Protein AF-A0A174UH78-F1 (afdb_monomer_lite)

Foldseek 3Di:
DDKAKWFKAALQQWTDDIWIWDFDQDPVGHTDTDTPPDDDDPRIDTDRDDDWDDAQAPPGDTEPTWGDPPPDTDHPDDPVRNVVRNVVGHDDDPDPDDPVVVVVVVVVVVVVVVVVVVVVVVVVVVVVVVVVVVVVVVVVVVVVVVVVVVVVVVVVVVVVVVVVVVVVVVVVVVPPD

pLDDT: mean 93.09, std 9.01, range [42.66, 98.31]

Sequence (177 aa):
MYYKHYCIIDAQNRYKTLVLVINEPDETGELQEKVQYYTLLEGERLIDVAPPVMRPYIGADGFIKPAWNGSAWIESATSEEITEWETEHPTPPPTPPAESERIASLETQMTAAQMALVEAYEAADDQATTIMLAQTEAYETADRQNTDALLALTEVYESMLALQARVTALEGGEVNG

Structure (mmCIF, N/CA/C/O backbone):
data_AF-A0A174UH78-F1
#
_entry.id   AF-A0A174UH78-F1
#
loop_
_atom_site.group_PDB
_atom_site.id
_atom_site.type_symbol
_atom_site.label_atom_id
_atom_site.label_alt_id
_atom_site.label_comp_id
_atom_site.label_asym_id
_atom_site.label_entity_id
_atom_site.label_seq_id
_atom_site.pdbx_PDB_ins_code
_atom_site.Cartn_x
_atom_site.Cartn_y
_atom_site.Cartn_z
_atom_site.occupancy
_atom_site.B_iso_or_equiv
_atom_site.auth_seq_id
_atom_site.auth_comp_id
_atom_site.auth_asym_id
_atom_site.auth_atom_id
_atom_site.pdbx_PDB_model_num
ATOM 1 N N . MET A 1 1 ? -37.373 0.377 29.719 1.00 63.66 1 MET A N 1
ATOM 2 C CA . MET A 1 1 ? -36.363 -0.625 30.113 1.00 63.66 1 MET A CA 1
ATOM 3 C C . MET A 1 1 ? -35.075 0.138 30.366 1.00 63.66 1 MET A C 1
ATOM 5 O O . MET A 1 1 ? -34.523 0.686 29.420 1.00 63.66 1 MET A O 1
ATOM 9 N N . TYR A 1 2 ? -34.705 0.324 31.632 1.00 84.38 2 TYR A N 1
ATOM 10 C CA . TYR A 1 2 ? -33.477 1.029 32.004 1.00 84.38 2 TYR A CA 1
ATOM 11 C C . TYR A 1 2 ? -32.390 -0.026 32.180 1.00 84.38 2 TYR A C 1
ATOM 13 O O . TYR A 1 2 ? -32.586 -0.980 32.933 1.00 84.38 2 TYR A O 1
ATOM 21 N N . TYR A 1 3 ? -31.301 0.107 31.431 1.00 88.44 3 TYR A N 1
ATOM 22 C CA . TYR A 1 3 ? -30.154 -0.781 31.526 1.00 88.44 3 TYR A CA 1
ATOM 23 C C . TYR A 1 3 ? -28.889 0.047 31.682 1.00 88.44 3 TYR A C 1
ATOM 25 O O . TYR A 1 3 ? -28.794 1.165 31.169 1.00 88.44 3 TYR A O 1
ATOM 33 N N . LYS A 1 4 ? -27.916 -0.510 32.394 1.00 92.06 4 LYS A N 1
ATOM 34 C CA . LYS A 1 4 ? -26.651 0.152 32.672 1.00 92.06 4 LYS A CA 1
ATOM 35 C C . LYS A 1 4 ? -25.529 -0.868 32.761 1.00 92.06 4 LYS A C 1
ATOM 37 O O . LYS A 1 4 ? -25.753 -2.004 33.168 1.00 92.06 4 LYS A O 1
ATOM 42 N N . HIS A 1 5 ? -24.333 -0.470 32.347 1.00 94.56 5 HIS A N 1
ATOM 43 C CA . HIS A 1 5 ? -23.155 -1.316 32.473 1.00 94.56 5 HIS A CA 1
ATOM 44 C C . HIS A 1 5 ? -22.418 -0.991 33.766 1.00 94.56 5 HIS A C 1
ATOM 46 O O . HIS A 1 5 ? -22.203 0.179 34.071 1.00 94.56 5 HIS A O 1
ATOM 52 N N . TYR A 1 6 ? -22.023 -2.032 34.488 1.00 95.69 6 TYR A N 1
ATOM 53 C CA . TYR A 1 6 ? -21.243 -1.937 35.714 1.00 95.69 6 TYR A CA 1
ATOM 54 C C . TYR A 1 6 ? -19.974 -2.766 35.571 1.00 95.69 6 TYR A C 1
ATOM 56 O O . TYR A 1 6 ? -19.982 -3.836 34.959 1.00 95.69 6 TYR A O 1
ATOM 64 N N . CYS A 1 7 ? -18.883 -2.287 36.157 1.00 96.94 7 CYS A N 1
ATOM 65 C CA . CYS A 1 7 ? -17.672 -3.082 36.275 1.00 96.94 7 CYS A CA 1
ATOM 66 C C . CYS A 1 7 ? -17.766 -3.965 37.518 1.00 96.94 7 CYS A C 1
ATOM 68 O O . CYS A 1 7 ? -18.191 -3.510 38.581 1.00 96.94 7 CYS A O 1
ATOM 70 N N . ILE A 1 8 ? -17.334 -5.213 37.390 1.00 96.81 8 ILE A N 1
ATOM 71 C CA . ILE A 1 8 ? -17.162 -6.124 38.517 1.00 96.81 8 ILE A CA 1
ATOM 72 C C . ILE A 1 8 ? -15.732 -6.006 39.006 1.00 96.81 8 ILE A C 1
ATOM 74 O O . ILE A 1 8 ? -14.790 -6.134 38.217 1.00 96.81 8 ILE A O 1
ATOM 78 N N . ILE A 1 9 ? -15.586 -5.793 40.308 1.00 97.56 9 ILE A N 1
ATOM 79 C CA . ILE A 1 9 ? -14.307 -5.907 40.999 1.00 97.56 9 ILE A CA 1
ATOM 80 C C . ILE A 1 9 ? -14.370 -6.996 42.063 1.00 97.56 9 ILE A C 1
ATOM 82 O O . ILE A 1 9 ? -15.411 -7.190 42.690 1.00 97.56 9 ILE A O 1
ATOM 86 N N . ASP A 1 10 ? -13.257 -7.695 42.262 1.00 96.81 10 ASP A N 1
ATOM 87 C CA . ASP A 1 10 ? -13.127 -8.714 43.303 1.00 96.81 10 ASP A CA 1
ATOM 88 C C . ASP A 1 10 ? -12.862 -8.115 44.699 1.00 96.81 10 ASP A C 1
ATOM 90 O O . ASP A 1 10 ? -12.815 -6.894 44.900 1.00 96.81 10 ASP A O 1
ATOM 94 N N . ALA A 1 11 ? -12.660 -8.993 45.685 1.00 95.69 11 ALA A N 1
ATOM 95 C CA . ALA A 1 11 ? -12.364 -8.613 47.064 1.00 95.69 11 ALA A CA 1
ATOM 96 C C . ALA A 1 11 ? -11.046 -7.824 47.217 1.00 95.69 11 ALA A C 1
ATOM 98 O O . ALA A 1 11 ? -10.871 -7.112 48.204 1.00 95.69 11 ALA A O 1
ATOM 99 N N . GLN A 1 12 ? -10.123 -7.923 46.254 1.00 95.19 12 GLN A N 1
ATOM 100 C CA . GLN A 1 12 ? -8.884 -7.140 46.188 1.00 95.19 12 GLN A CA 1
ATOM 101 C C . GLN A 1 12 ? -9.026 -5.896 45.295 1.00 95.19 12 GLN A C 1
ATOM 103 O O . GLN A 1 12 ? -8.033 -5.243 44.979 1.00 95.19 12 GLN A O 1
ATOM 108 N N . ASN A 1 13 ? -10.255 -5.542 44.917 1.00 96.94 13 ASN A N 1
ATOM 109 C CA . ASN A 1 13 ? -10.607 -4.443 44.025 1.00 96.94 13 ASN A CA 1
ATOM 110 C C . ASN A 1 13 ? -10.101 -4.603 42.587 1.00 96.94 13 ASN A C 1
ATOM 112 O O . ASN A 1 13 ? -10.096 -3.619 41.847 1.00 96.94 13 ASN A O 1
ATOM 116 N N . ARG A 1 14 ? -9.682 -5.800 42.164 1.00 96.88 14 ARG A N 1
ATOM 117 C CA . ARG A 1 14 ? -9.214 -6.022 40.793 1.00 96.88 14 ARG A CA 1
ATOM 118 C C . ARG A 1 14 ? -10.386 -6.167 39.845 1.00 96.88 14 ARG A C 1
ATOM 120 O O . ARG A 1 14 ? -11.370 -6.829 40.165 1.00 96.88 14 ARG A O 1
ATOM 127 N N . TYR A 1 15 ? -10.270 -5.546 38.679 1.00 97.62 15 TYR A N 1
ATOM 128 C CA . TYR A 1 15 ? -11.258 -5.644 37.617 1.00 97.62 15 TYR A CA 1
ATOM 129 C C . TYR A 1 15 ? -11.396 -7.087 37.128 1.00 97.62 15 TYR A C 1
ATOM 131 O O . TYR A 1 15 ? -10.404 -7.768 36.866 1.00 97.62 15 TYR A O 1
ATOM 139 N N . LYS A 1 16 ? -12.641 -7.536 36.982 1.00 95.69 16 LYS A N 1
ATOM 140 C CA . LYS A 1 16 ? -12.985 -8.874 36.497 1.00 95.69 16 LYS A CA 1
ATOM 141 C C . LYS A 1 16 ? -13.599 -8.814 35.112 1.00 95.69 16 LYS A C 1
ATOM 143 O O . LYS A 1 16 ? -13.127 -9.486 34.201 1.00 95.69 16 LYS A O 1
ATOM 148 N N . THR A 1 17 ? -14.674 -8.046 34.969 1.00 95.56 17 THR A N 1
ATOM 149 C CA . THR A 1 17 ? -15.423 -7.943 33.717 1.00 95.56 17 THR A CA 1
ATOM 150 C C . THR A 1 17 ? -16.410 -6.775 33.758 1.00 95.56 17 THR A C 1
ATOM 152 O O . THR A 1 17 ? -16.673 -6.202 34.819 1.00 95.56 17 THR A O 1
ATOM 155 N N . LEU A 1 18 ? -16.973 -6.446 32.600 1.00 96.06 18 LEU A N 1
ATOM 156 C CA . LEU A 1 18 ? -18.090 -5.526 32.438 1.00 96.06 18 LEU A CA 1
ATOM 157 C C . LEU A 1 18 ? -19.379 -6.344 32.328 1.00 96.06 18 LEU A C 1
ATOM 159 O O . LEU A 1 18 ? -19.454 -7.271 31.521 1.00 96.06 18 LEU A O 1
ATOM 163 N N . VAL A 1 19 ? -20.399 -5.989 33.105 1.00 95.94 19 VAL A N 1
ATOM 164 C CA . VAL A 1 19 ? -21.710 -6.648 33.065 1.00 95.94 19 VAL A CA 1
ATOM 165 C C . VAL A 1 19 ? -22.829 -5.673 32.773 1.00 95.94 19 VAL A C 1
ATOM 167 O O . VAL A 1 19 ? -22.751 -4.487 33.091 1.00 95.94 19 VAL A O 1
ATOM 170 N N . LEU A 1 20 ? -23.892 -6.203 32.177 1.00 94.56 20 LEU A N 1
ATOM 171 C CA . LEU A 1 20 ? -25.142 -5.496 31.968 1.00 94.56 20 LEU A CA 1
ATOM 172 C C . LEU A 1 20 ? -26.062 -5.724 33.169 1.00 94.56 20 LEU A C 1
ATOM 174 O O . LEU A 1 20 ? -26.338 -6.865 33.539 1.00 94.56 20 LEU A O 1
ATOM 178 N N . VAL A 1 21 ? -26.573 -4.638 33.734 1.00 93.75 21 VAL A N 1
ATOM 179 C CA . VAL A 1 21 ? -27.596 -4.648 34.779 1.00 93.75 21 VAL A CA 1
ATOM 180 C C . VAL A 1 21 ? -28.871 -4.055 34.199 1.00 93.75 21 VAL A C 1
ATOM 182 O O . VAL A 1 21 ? -28.850 -2.971 33.609 1.00 93.75 21 VAL A O 1
ATOM 185 N N . ILE A 1 22 ? -29.975 -4.788 34.323 1.00 92.19 22 ILE A N 1
ATOM 186 C CA . ILE A 1 22 ? -31.295 -4.375 33.841 1.00 92.19 22 ILE A CA 1
ATOM 187 C C . ILE A 1 22 ? -32.216 -4.211 35.042 1.00 92.19 22 ILE A C 1
ATOM 189 O O . ILE A 1 22 ? -32.259 -5.082 35.907 1.00 92.19 22 ILE A O 1
ATOM 193 N N . ASN A 1 23 ? -32.977 -3.117 35.059 1.00 88.38 23 ASN A N 1
ATOM 194 C CA . ASN A 1 23 ? -34.036 -2.919 36.042 1.00 88.38 23 ASN A CA 1
ATOM 195 C C . ASN A 1 23 ? -35.291 -3.665 35.585 1.00 88.38 23 ASN A C 1
ATOM 197 O O . ASN A 1 23 ? -35.956 -3.240 34.632 1.00 88.38 23 ASN A O 1
ATOM 201 N N . GLU A 1 24 ? -35.595 -4.772 36.256 1.00 85.44 24 GLU A N 1
ATOM 202 C CA . GLU A 1 24 ? -36.791 -5.589 36.032 1.00 85.44 24 GLU A CA 1
ATOM 203 C C . GLU A 1 24 ? -37.732 -5.449 37.242 1.00 85.44 24 GLU A C 1
ATOM 205 O O . GLU A 1 24 ? -37.250 -5.443 38.373 1.00 85.44 24 GLU A O 1
ATOM 210 N N . PRO A 1 25 ? -39.057 -5.305 37.045 1.00 82.06 25 PRO A N 1
ATOM 211 C CA . PRO A 1 25 ? -40.002 -5.316 38.155 1.00 82.06 25 PRO A CA 1
ATOM 212 C C . PRO A 1 25 ? -40.047 -6.714 38.782 1.00 82.06 25 PRO A C 1
ATOM 214 O O . PRO A 1 25 ? -40.147 -7.714 38.067 1.00 82.06 25 PRO A O 1
ATOM 217 N N . ASP A 1 26 ? -39.971 -6.780 40.105 1.00 82.12 26 ASP A N 1
ATOM 218 C CA . ASP A 1 26 ? -40.150 -8.015 40.858 1.00 82.12 26 ASP A CA 1
ATOM 219 C C . ASP A 1 26 ? -41.633 -8.425 40.948 1.00 82.12 26 ASP A C 1
ATOM 221 O O . ASP A 1 26 ? -42.523 -7.784 40.381 1.00 82.12 26 ASP A O 1
ATOM 225 N N . GLU A 1 27 ? -41.917 -9.511 41.672 1.00 81.62 27 GLU A N 1
ATOM 226 C CA . GLU A 1 27 ? -43.281 -10.022 41.881 1.00 81.62 27 GLU A CA 1
ATOM 227 C C . GLU A 1 27 ? -44.217 -9.009 42.571 1.00 81.62 27 GLU A C 1
ATOM 229 O O . GLU A 1 27 ? -45.438 -9.156 42.513 1.00 81.62 27 GLU A O 1
ATOM 234 N N . THR A 1 28 ? -43.661 -7.968 43.198 1.00 82.94 28 THR A N 1
ATOM 235 C CA . THR A 1 28 ? -44.393 -6.882 43.860 1.00 82.94 28 THR A CA 1
ATOM 236 C C . THR A 1 28 ? -44.525 -5.625 42.992 1.00 82.94 28 THR A C 1
ATOM 238 O O . THR A 1 28 ? -45.287 -4.722 43.337 1.00 82.94 28 THR A O 1
ATOM 241 N N . GLY A 1 29 ? -43.854 -5.588 41.835 1.00 77.69 29 GLY A N 1
ATOM 242 C CA . GLY A 1 29 ? -43.816 -4.451 40.915 1.00 77.69 29 GLY A CA 1
ATOM 243 C C . GLY A 1 29 ? -42.689 -3.449 41.189 1.00 77.69 29 GLY A C 1
ATOM 244 O O . GLY A 1 29 ? -42.589 -2.455 40.467 1.00 77.69 29 GLY A O 1
ATOM 245 N N . GLU A 1 30 ? -41.833 -3.703 42.182 1.00 83.38 30 GLU A N 1
ATOM 246 C CA . GLU A 1 30 ? -40.671 -2.870 42.502 1.00 83.38 30 GLU A CA 1
ATOM 247 C C . GLU A 1 30 ? -39.515 -3.179 41.545 1.00 83.38 30 GLU A C 1
ATOM 249 O O . GLU A 1 30 ? -39.216 -4.336 41.253 1.00 83.38 30 GLU A O 1
ATOM 254 N N . LEU A 1 31 ? -38.852 -2.144 41.024 1.00 80.69 31 LEU A N 1
ATOM 255 C CA . LEU A 1 31 ? -37.744 -2.319 40.083 1.00 80.69 31 LEU A CA 1
ATOM 256 C C . LEU A 1 31 ? -36.491 -2.804 40.818 1.00 80.69 31 LEU A C 1
ATOM 258 O O . LEU A 1 31 ? -35.902 -2.056 41.597 1.00 80.69 31 LEU A O 1
ATOM 262 N N . GLN A 1 32 ? -36.045 -4.020 40.510 1.00 83.69 32 GLN A N 1
ATOM 263 C CA . GLN A 1 32 ? -34.799 -4.582 41.018 1.00 83.69 32 GLN A CA 1
ATOM 264 C C . GLN A 1 32 ? -33.714 -4.604 39.938 1.00 83.69 32 GLN A C 1
ATOM 266 O O . GLN A 1 32 ? -33.955 -4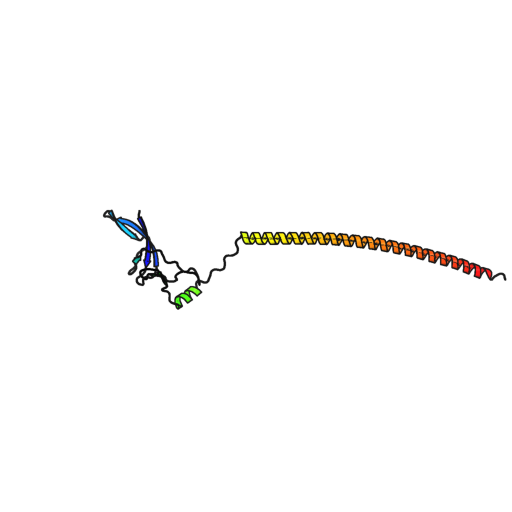.966 38.783 1.00 83.69 32 GLN A O 1
ATOM 271 N N . GLU A 1 33 ? -32.497 -4.225 40.332 1.00 86.75 33 GLU A N 1
ATOM 272 C CA . GLU A 1 33 ? -31.296 -4.358 39.508 1.00 86.75 33 GLU A CA 1
ATOM 273 C C . GLU A 1 33 ? -30.917 -5.837 39.383 1.00 86.75 33 GLU A C 1
ATOM 275 O O . GLU A 1 33 ? -30.534 -6.488 40.356 1.00 86.75 33 GLU A O 1
ATOM 280 N N . LYS A 1 34 ? -30.995 -6.372 38.165 1.00 89.25 34 LYS A N 1
ATOM 281 C CA . LYS A 1 34 ? -30.638 -7.758 37.869 1.00 89.25 34 LYS A CA 1
ATOM 282 C C . LYS A 1 34 ? -29.433 -7.815 36.946 1.00 89.25 34 LYS A C 1
ATOM 284 O O . LYS A 1 34 ? -29.477 -7.330 35.811 1.00 89.25 34 LYS A O 1
ATOM 289 N N . VAL A 1 35 ? -28.362 -8.436 37.434 1.00 92.75 35 VAL A N 1
ATOM 290 C CA . VAL A 1 35 ? -27.160 -8.716 36.645 1.00 92.75 35 VAL A CA 1
ATOM 291 C C . VAL A 1 35 ? -27.489 -9.782 35.604 1.00 92.75 35 VAL A C 1
ATOM 293 O O . VAL A 1 35 ? -28.006 -10.851 35.927 1.00 92.75 35 VAL A O 1
ATOM 296 N N . GLN A 1 36 ? -27.201 -9.488 34.343 1.00 93.06 36 GLN A N 1
ATOM 297 C CA . GLN A 1 36 ? -27.447 -10.398 33.232 1.00 93.06 36 GLN A CA 1
ATOM 298 C C . GLN A 1 36 ? -26.213 -11.255 32.953 1.00 93.06 36 GLN A C 1
ATOM 300 O O . GLN A 1 36 ? -25.092 -10.751 32.924 1.00 93.06 36 GLN A O 1
ATOM 305 N N . TYR A 1 37 ? -26.439 -12.547 32.699 1.00 90.38 37 TYR A N 1
ATOM 306 C CA . TYR A 1 37 ? -25.423 -13.522 32.270 1.00 90.38 37 TYR A CA 1
ATOM 307 C C . TYR A 1 37 ? -24.191 -13.651 33.185 1.00 90.38 37 TYR A C 1
ATOM 309 O O . TYR A 1 37 ? -23.159 -14.167 32.757 1.00 90.38 37 TYR A O 1
ATOM 317 N N . TYR A 1 38 ? -24.290 -13.213 34.441 1.00 93.25 38 TYR A N 1
ATOM 318 C CA . TYR A 1 38 ? -23.213 -13.308 35.418 1.00 93.25 38 TYR A CA 1
ATOM 319 C C . TYR A 1 38 ? -23.768 -13.490 36.830 1.00 93.25 38 TYR A C 1
ATOM 321 O O . TYR A 1 38 ? -24.721 -12.816 37.221 1.00 93.25 38 TYR A O 1
ATOM 329 N N . THR A 1 39 ? -23.136 -14.371 37.602 1.00 94.00 39 THR A N 1
ATOM 330 C CA . THR A 1 39 ? -23.444 -14.590 39.018 1.00 94.00 39 THR A CA 1
ATOM 331 C C . THR A 1 39 ? -22.294 -14.038 39.846 1.00 94.00 39 THR A C 1
ATOM 333 O O . THR A 1 39 ? -21.185 -14.559 39.752 1.00 94.00 39 THR A O 1
ATOM 336 N N . LEU A 1 40 ? -22.561 -13.001 40.646 1.00 93.12 40 LEU A N 1
ATOM 337 C CA . LEU A 1 40 ? -21.578 -12.429 41.571 1.00 93.12 40 LEU A CA 1
ATOM 338 C C . LEU A 1 40 ? -21.105 -13.492 42.568 1.00 93.12 40 LEU A C 1
ATOM 340 O O . LEU A 1 40 ? -21.922 -14.142 43.225 1.00 93.12 40 LEU A O 1
ATOM 344 N N . LEU A 1 41 ? -19.789 -13.662 42.668 1.00 95.06 41 LEU A N 1
ATOM 345 C CA . LEU A 1 41 ? -19.147 -14.540 43.639 1.00 95.06 41 LEU A CA 1
ATOM 346 C C . LEU A 1 41 ? -18.916 -13.818 44.973 1.00 95.06 41 LEU A C 1
ATOM 348 O O . LEU A 1 41 ? -19.053 -12.598 45.091 1.00 95.06 41 LEU A O 1
ATOM 352 N N . GLU A 1 42 ? -18.548 -14.581 46.004 1.00 94.44 42 GLU A N 1
ATOM 353 C CA . GLU A 1 42 ? -18.247 -14.018 47.319 1.00 94.44 42 GLU A CA 1
ATOM 354 C C . GLU A 1 42 ? -17.100 -12.997 47.237 1.00 94.44 42 GLU A C 1
ATOM 356 O O . GLU A 1 42 ? -16.017 -13.279 46.723 1.00 94.44 42 GLU A O 1
ATOM 361 N N . GLY A 1 43 ? -17.354 -11.792 47.754 1.00 93.75 43 GLY A N 1
ATOM 362 C CA . GLY A 1 43 ? -16.398 -10.686 47.753 1.00 93.75 43 GLY A CA 1
ATOM 363 C C . GLY A 1 43 ? -16.369 -9.853 46.468 1.00 93.75 43 GLY A C 1
ATOM 364 O O . GLY A 1 43 ? -15.715 -8.810 46.457 1.00 93.75 43 GLY A O 1
ATOM 365 N N . GLU A 1 44 ? -17.088 -10.252 45.417 1.00 96.69 44 GLU A N 1
ATOM 366 C CA . GLU A 1 44 ? -17.257 -9.428 44.220 1.00 96.69 44 GLU A CA 1
ATOM 367 C C . GLU A 1 44 ? -18.317 -8.343 44.430 1.00 96.69 44 GLU A C 1
ATOM 369 O O . GLU A 1 44 ? -19.304 -8.524 45.148 1.00 96.69 44 GLU A O 1
ATOM 374 N N . ARG A 1 45 ? -18.122 -7.190 43.786 1.00 95.31 45 ARG A N 1
ATOM 375 C CA . ARG A 1 45 ? -19.086 -6.086 43.826 1.00 95.31 45 ARG A CA 1
ATOM 376 C C . ARG A 1 45 ? -19.130 -5.296 42.529 1.00 95.31 45 ARG A C 1
ATOM 378 O O . ARG A 1 45 ? -18.148 -5.223 41.791 1.00 95.31 45 ARG A O 1
ATOM 385 N N . LEU A 1 46 ? -20.280 -4.671 42.299 1.00 95.50 46 LEU A N 1
ATOM 386 C CA . LEU A 1 46 ? -20.521 -3.778 41.174 1.00 95.50 46 LEU A CA 1
ATOM 387 C C . LEU A 1 46 ? -20.026 -2.371 41.500 1.00 95.50 46 LEU A C 1
ATOM 389 O O . LEU A 1 46 ? -20.290 -1.845 42.582 1.00 95.50 46 LEU A O 1
ATOM 393 N N . ILE A 1 47 ? -19.345 -1.752 40.543 1.00 96.38 47 ILE A N 1
ATOM 394 C CA . ILE A 1 47 ? -19.004 -0.333 40.584 1.00 96.38 47 ILE A CA 1
ATOM 395 C C . ILE A 1 47 ? -19.442 0.353 39.290 1.00 96.38 47 ILE A C 1
ATOM 397 O O . ILE A 1 47 ? -19.269 -0.164 38.184 1.00 96.38 47 ILE A O 1
ATOM 401 N N . ASP A 1 48 ? -20.044 1.526 39.453 1.00 95.44 48 ASP A N 1
ATOM 402 C CA . ASP A 1 48 ? -20.569 2.356 38.373 1.00 95.44 48 ASP A CA 1
ATOM 403 C C . ASP A 1 48 ? -19.479 3.268 37.805 1.00 95.44 48 ASP A C 1
ATOM 405 O O . ASP A 1 48 ? -19.416 4.464 38.091 1.00 95.44 48 ASP A O 1
ATOM 409 N N . VAL A 1 49 ? -18.553 2.672 37.063 1.00 95.44 49 VAL A N 1
ATOM 410 C 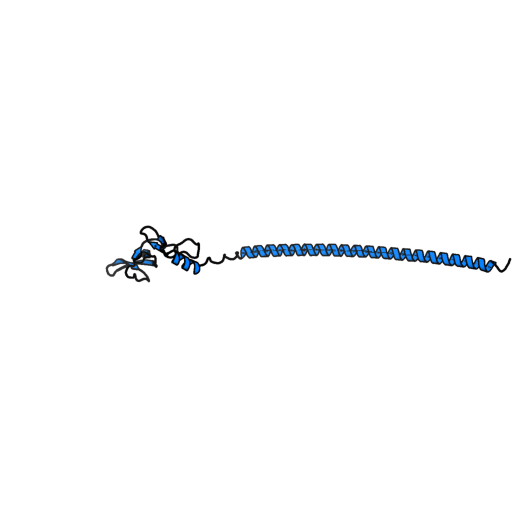CA . VAL A 1 49 ? -17.446 3.386 36.424 1.00 95.44 49 VAL A CA 1
ATOM 411 C C . VAL A 1 49 ? -17.183 2.802 35.045 1.00 95.44 49 VAL A C 1
ATOM 413 O O . VAL A 1 49 ? -17.515 1.647 34.769 1.00 95.44 49 VAL A O 1
ATOM 416 N N . ALA A 1 50 ? -16.562 3.597 34.173 1.00 95.69 50 ALA A N 1
ATOM 417 C CA . ALA A 1 50 ? -16.104 3.105 32.881 1.00 95.69 50 ALA A CA 1
ATOM 418 C C . ALA A 1 50 ? -15.058 1.983 33.067 1.00 95.69 50 ALA A C 1
ATOM 420 O O . ALA A 1 50 ? -14.233 2.077 33.984 1.00 95.69 50 ALA A O 1
ATOM 421 N N . PRO A 1 51 ? -15.064 0.940 32.215 1.00 96.62 51 PRO A N 1
ATOM 422 C CA . PRO A 1 51 ? -14.089 -0.142 32.291 1.00 96.62 51 PRO A CA 1
ATOM 423 C C . PRO A 1 51 ? -12.658 0.368 32.065 1.00 96.62 51 PRO A C 1
ATOM 425 O O . PRO A 1 51 ? -12.459 1.351 31.343 1.00 96.62 51 PRO A O 1
ATOM 428 N N . PRO A 1 52 ? -11.652 -0.287 32.668 1.00 97.44 52 PRO A N 1
ATOM 429 C CA . PRO A 1 52 ? -10.258 0.072 32.460 1.00 97.44 52 PRO A CA 1
ATOM 430 C C . PRO A 1 52 ? -9.833 -0.228 31.019 1.00 97.44 52 PRO A C 1
ATOM 432 O O . PRO A 1 52 ? -10.289 -1.191 30.401 1.00 97.44 52 PRO A O 1
ATOM 435 N N . VAL A 1 53 ? -8.908 0.577 30.498 1.00 97.44 53 VAL A N 1
ATOM 436 C CA . VAL A 1 53 ? -8.244 0.288 29.223 1.00 97.44 53 VAL A CA 1
ATOM 437 C C . VAL A 1 53 ? -7.199 -0.796 29.471 1.00 97.44 53 VAL A C 1
ATOM 439 O O . VAL A 1 53 ? -6.221 -0.565 30.182 1.00 97.44 53 VAL A O 1
ATOM 442 N N . MET A 1 54 ? -7.421 -1.983 28.912 1.00 96.25 54 MET A N 1
ATOM 443 C CA . MET A 1 54 ? -6.475 -3.097 29.003 1.00 96.25 54 MET A CA 1
ATOM 444 C C . MET A 1 54 ? -5.300 -2.875 28.049 1.00 96.25 54 MET A C 1
ATOM 446 O O . MET A 1 54 ? -5.502 -2.421 26.922 1.00 96.25 54 MET A O 1
ATOM 450 N N . ARG A 1 55 ? -4.086 -3.223 28.482 1.00 97.19 55 ARG A N 1
ATOM 451 C CA . ARG A 1 55 ? -2.888 -3.146 27.642 1.00 97.19 55 ARG A CA 1
ATOM 452 C C . ARG A 1 55 ? -2.941 -4.232 26.555 1.00 97.19 55 ARG A C 1
ATOM 454 O O . ARG A 1 55 ? -3.087 -5.400 26.902 1.00 97.19 55 ARG A O 1
ATOM 461 N N . PRO A 1 56 ? -2.819 -3.890 25.259 1.00 95.38 56 PRO A N 1
ATOM 462 C CA . PRO A 1 56 ? -2.904 -4.880 24.182 1.00 95.38 56 PRO A CA 1
ATOM 463 C C . PRO A 1 56 ? -1.580 -5.601 23.878 1.00 95.38 56 PRO A C 1
ATOM 465 O O . PRO A 1 56 ? -1.604 -6.758 23.473 1.00 95.38 56 PRO A O 1
ATOM 468 N N . TYR A 1 57 ? -0.436 -4.929 24.041 1.00 95.81 57 TYR A N 1
ATOM 469 C CA . TYR A 1 57 ? 0.910 -5.478 23.822 1.00 95.81 57 TYR A CA 1
ATOM 470 C C . TYR A 1 57 ? 1.973 -4.666 24.586 1.00 95.81 57 TYR A C 1
ATOM 472 O O . TYR A 1 57 ? 1.678 -3.599 25.133 1.00 95.81 57 TYR A O 1
ATOM 480 N N . ILE A 1 58 ? 3.213 -5.157 24.627 1.00 94.94 58 ILE A N 1
ATOM 481 C CA . ILE A 1 58 ? 4.363 -4.494 25.263 1.00 94.94 58 ILE A CA 1
ATOM 482 C C . ILE A 1 58 ? 4.555 -3.050 24.770 1.00 94.94 58 ILE A C 1
ATOM 484 O O . ILE A 1 58 ? 4.584 -2.771 23.570 1.00 94.94 58 ILE A O 1
ATOM 488 N N . GLY A 1 59 ? 4.703 -2.120 25.716 1.00 90.75 59 GLY A N 1
ATOM 489 C CA . GLY A 1 59 ? 4.915 -0.696 25.440 1.00 90.75 59 GLY A CA 1
ATOM 490 C C . GLY A 1 59 ? 3.669 0.095 25.020 1.00 90.75 59 GLY A C 1
ATOM 491 O O . GLY A 1 59 ? 3.784 1.299 24.806 1.00 90.75 59 GLY A O 1
ATOM 492 N N . ALA A 1 60 ? 2.492 -0.533 24.912 1.00 94.75 60 ALA A N 1
ATOM 493 C CA . ALA A 1 60 ? 1.230 0.181 24.719 1.00 94.75 60 ALA A CA 1
ATOM 494 C C . ALA A 1 60 ? 0.674 0.742 26.039 1.00 94.75 60 ALA A C 1
ATOM 496 O O . ALA A 1 60 ? 0.915 0.196 27.120 1.00 94.75 60 ALA A O 1
ATOM 497 N N . ASP A 1 61 ? -0.135 1.796 25.939 1.00 95.56 61 ASP A N 1
ATOM 498 C CA . ASP A 1 61 ? -0.883 2.331 27.076 1.00 95.56 61 ASP A CA 1
ATOM 499 C C . ASP A 1 61 ? -1.944 1.332 27.570 1.00 95.56 61 ASP A C 1
ATOM 501 O O . ASP A 1 61 ? -2.530 0.571 26.796 1.00 95.56 61 ASP A O 1
ATOM 505 N N . GLY A 1 62 ? -2.212 1.357 28.877 1.00 96.44 62 GLY A N 1
ATOM 506 C CA . GLY A 1 62 ? -3.228 0.528 29.526 1.00 96.44 62 GLY A CA 1
ATOM 507 C C . GLY A 1 62 ? -2.696 -0.308 30.690 1.00 96.44 62 GLY A C 1
ATOM 508 O O . GLY A 1 62 ? -1.497 -0.305 30.997 1.00 96.44 62 GLY A O 1
ATOM 509 N N . PHE A 1 63 ? -3.623 -1.022 31.329 1.00 97.62 63 PHE A N 1
ATOM 510 C CA . PHE A 1 63 ? -3.388 -1.867 32.498 1.00 97.62 63 PHE A CA 1
ATOM 511 C C . PHE A 1 63 ? -3.313 -3.350 32.126 1.00 97.62 63 PHE A C 1
ATOM 513 O O . PHE A 1 63 ? -4.065 -3.822 31.273 1.00 97.62 63 PHE A O 1
ATOM 520 N N . ILE A 1 64 ? -2.455 -4.095 32.811 1.00 96.75 64 ILE A N 1
ATOM 521 C CA . ILE A 1 64 ? -2.372 -5.557 32.749 1.00 96.75 64 ILE A CA 1
ATOM 522 C C . ILE A 1 64 ? -3.299 -6.156 33.814 1.00 96.75 64 ILE A C 1
ATOM 524 O O . ILE A 1 64 ? -4.118 -7.022 33.507 1.00 96.75 64 ILE A O 1
ATOM 528 N N . LYS A 1 65 ? -3.239 -5.651 35.056 1.00 96.44 65 LYS A N 1
ATOM 529 C CA . LYS A 1 65 ? -4.140 -6.022 36.159 1.00 96.44 65 LYS A CA 1
ATOM 530 C C . LYS A 1 65 ? -4.720 -4.765 36.816 1.00 96.44 65 LYS A C 1
ATOM 532 O O . LYS A 1 65 ? -4.245 -4.345 37.875 1.00 96.44 65 LYS A O 1
ATOM 537 N N . PRO A 1 66 ? -5.762 -4.155 36.228 1.00 97.81 66 PRO A N 1
ATOM 538 C CA . PRO A 1 66 ? -6.364 -2.956 36.790 1.00 97.81 66 PRO A CA 1
ATOM 539 C C . PRO A 1 66 ? -7.035 -3.235 38.138 1.00 97.81 66 PRO A C 1
ATOM 541 O O . PRO A 1 66 ? -7.798 -4.190 38.282 1.00 97.81 66 PRO A O 1
ATOM 544 N N . ALA A 1 67 ? -6.795 -2.362 39.112 1.00 97.88 67 ALA A N 1
ATOM 545 C CA . ALA A 1 67 ? -7.455 -2.353 40.409 1.00 97.88 67 ALA A CA 1
ATOM 546 C C . ALA A 1 67 ? -8.097 -0.992 40.692 1.00 97.88 67 ALA A C 1
ATOM 548 O O . ALA A 1 67 ? -7.560 0.054 40.332 1.00 97.88 67 ALA A O 1
ATOM 549 N N . TRP A 1 68 ? -9.261 -0.998 41.333 1.00 97.88 68 TRP A N 1
ATOM 550 C CA . TRP A 1 68 ? -9.979 0.212 41.708 1.00 97.88 68 TRP A CA 1
ATOM 551 C C . TRP A 1 68 ? -9.483 0.731 43.059 1.00 97.88 68 TRP A C 1
ATOM 553 O O . TRP A 1 68 ? -9.583 0.039 44.073 1.00 97.88 68 TRP A O 1
ATOM 563 N N . ASN A 1 69 ? -8.987 1.969 43.099 1.00 96.44 69 ASN A N 1
ATOM 564 C CA . ASN A 1 69 ? -8.509 2.589 44.343 1.00 96.44 69 ASN A CA 1
ATOM 565 C C . ASN A 1 69 ? -9.577 3.433 45.071 1.00 96.44 69 ASN A C 1
ATOM 567 O O . ASN A 1 69 ? -9.278 4.053 46.089 1.00 96.44 69 ASN A O 1
ATOM 571 N N . GLY A 1 70 ? -10.807 3.482 44.547 1.00 94.88 70 GLY A N 1
ATOM 572 C CA . GLY A 1 70 ? -11.890 4.332 45.048 1.00 94.88 70 GLY A CA 1
ATOM 573 C C . GLY A 1 70 ? -12.212 5.527 44.148 1.00 94.88 70 GLY A C 1
ATOM 574 O O . GLY A 1 70 ? -13.343 6.005 44.185 1.00 94.88 70 GLY A O 1
ATOM 575 N N . SER A 1 71 ? -11.267 5.978 43.320 1.00 95.75 71 SER A N 1
ATOM 576 C CA . SER A 1 71 ? -11.441 7.124 42.416 1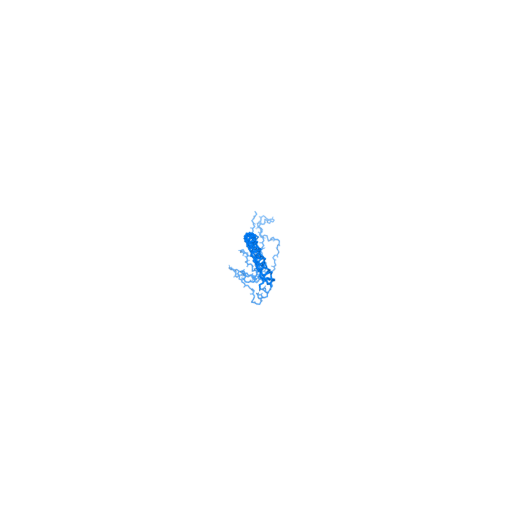.00 95.75 71 SER A CA 1
ATOM 577 C C . SER A 1 71 ? -10.976 6.878 40.980 1.00 95.75 71 SER A C 1
ATOM 579 O O . SER A 1 71 ? -11.513 7.496 40.062 1.00 95.75 71 SER A O 1
ATOM 581 N N . ALA A 1 72 ? -10.004 5.991 40.768 1.00 97.06 72 ALA A N 1
ATOM 582 C CA . ALA A 1 72 ? -9.473 5.647 39.457 1.00 97.06 72 ALA A CA 1
ATOM 583 C C . ALA A 1 72 ? -8.976 4.194 39.402 1.00 97.06 72 ALA A C 1
ATOM 585 O O . ALA A 1 72 ? -8.745 3.537 40.425 1.00 97.06 72 ALA A O 1
ATOM 586 N N . TRP A 1 73 ? -8.767 3.716 38.177 1.00 98.12 73 TRP A N 1
ATOM 587 C CA . TRP A 1 73 ? -8.043 2.479 37.915 1.00 98.12 73 TRP A CA 1
ATOM 588 C C . TRP A 1 73 ? -6.539 2.690 38.111 1.00 98.12 73 TRP A C 1
ATOM 590 O O . TRP A 1 73 ? -5.982 3.683 37.642 1.00 98.12 73 TRP A O 1
ATOM 600 N N . ILE A 1 74 ? -5.891 1.752 38.795 1.00 97.56 74 ILE A N 1
ATOM 601 C CA . ILE A 1 74 ? -4.440 1.691 38.984 1.00 97.56 74 ILE A CA 1
ATOM 602 C C . ILE A 1 74 ? -3.911 0.325 38.547 1.00 97.56 74 ILE A C 1
ATOM 604 O O . ILE A 1 74 ? -4.638 -0.665 38.584 1.00 97.56 74 ILE A O 1
ATOM 608 N N . GLU A 1 75 ? -2.643 0.259 38.152 1.00 97.38 75 GLU A N 1
ATOM 609 C CA . GLU A 1 75 ? -1.977 -1.019 37.894 1.00 97.38 75 GLU A CA 1
ATOM 610 C C . GLU A 1 75 ? -1.710 -1.742 39.219 1.00 97.38 75 GLU A C 1
ATOM 612 O O . GLU A 1 75 ? -1.206 -1.133 40.164 1.00 97.38 75 GLU A O 1
ATOM 617 N N . SER A 1 76 ? -2.050 -3.030 39.286 1.00 97.25 76 SER A N 1
ATOM 618 C CA . SER A 1 76 ? -1.775 -3.888 40.448 1.00 97.25 76 SER A CA 1
ATOM 619 C C . SER A 1 76 ? -0.834 -5.051 40.139 1.00 97.25 76 SER A C 1
ATOM 621 O O . SER A 1 76 ? -0.477 -5.787 41.059 1.00 97.25 76 SER A O 1
ATOM 623 N N . ALA A 1 77 ? -0.431 -5.226 38.875 1.00 96.38 77 ALA A N 1
ATOM 624 C CA . ALA A 1 77 ? 0.587 -6.196 38.501 1.00 96.38 77 ALA A CA 1
ATOM 625 C C . ALA A 1 77 ? 1.945 -5.835 39.122 1.00 96.38 77 ALA A C 1
ATOM 627 O O . ALA A 1 77 ? 2.333 -4.663 39.158 1.00 96.38 77 ALA A O 1
ATOM 628 N N . THR A 1 78 ? 2.678 -6.841 39.604 1.00 96.69 78 THR A N 1
ATOM 629 C CA . THR A 1 78 ? 4.064 -6.637 40.059 1.00 96.69 78 THR A CA 1
ATOM 630 C C . THR A 1 78 ? 5.010 -6.509 38.868 1.00 96.69 78 THR A C 1
ATOM 632 O O . THR A 1 78 ? 4.669 -6.876 37.745 1.00 96.69 78 THR A O 1
ATOM 635 N N . SER A 1 79 ? 6.227 -6.017 39.099 1.00 95.50 79 SER A N 1
ATOM 636 C CA . SER A 1 79 ? 7.245 -5.907 38.047 1.00 95.50 79 SER A CA 1
ATOM 637 C C . SER A 1 79 ? 7.545 -7.249 37.369 1.00 95.50 79 SER A C 1
ATOM 639 O O . SER A 1 79 ? 7.742 -7.298 36.155 1.00 95.50 79 SER A O 1
ATOM 641 N N . GLU A 1 80 ? 7.555 -8.342 38.135 1.00 96.56 80 GLU A N 1
ATOM 642 C CA . GLU A 1 80 ? 7.744 -9.697 37.612 1.00 96.56 80 GLU A CA 1
ATOM 643 C C . GLU A 1 80 ? 6.585 -10.100 36.695 1.00 96.56 80 GLU A C 1
ATOM 645 O O . GLU A 1 80 ? 6.817 -10.514 35.563 1.00 96.56 80 GLU A O 1
ATOM 650 N N . GLU A 1 81 ? 5.343 -9.895 37.138 1.00 96.38 81 GLU A N 1
ATOM 651 C CA . GLU A 1 81 ? 4.151 -10.222 36.348 1.00 96.38 81 GLU A CA 1
ATOM 652 C C . GLU A 1 81 ? 4.063 -9.389 35.062 1.00 96.38 81 GLU A C 1
ATOM 654 O O . GLU A 1 81 ? 3.618 -9.889 34.030 1.00 96.38 81 GLU A O 1
ATOM 659 N N . ILE A 1 82 ? 4.503 -8.127 35.103 1.00 95.75 82 ILE A N 1
ATOM 660 C CA . ILE A 1 82 ? 4.595 -7.272 33.914 1.00 95.75 82 ILE A CA 1
ATOM 661 C C . ILE A 1 82 ? 5.613 -7.855 32.931 1.00 95.75 82 ILE A C 1
ATOM 663 O O . ILE A 1 82 ? 5.313 -7.967 31.748 1.00 95.75 82 ILE A O 1
ATOM 667 N N . THR A 1 83 ? 6.783 -8.276 33.414 1.00 95.12 83 THR A N 1
ATOM 668 C CA . THR A 1 83 ? 7.851 -8.830 32.565 1.00 95.12 83 THR A CA 1
ATOM 669 C C . THR A 1 83 ? 7.426 -10.145 31.898 1.00 95.12 83 THR A C 1
ATOM 671 O O . THR A 1 83 ? 7.688 -10.366 30.712 1.00 95.12 83 THR A O 1
ATOM 674 N N . GLU A 1 84 ? 6.741 -11.018 32.642 1.00 96.81 84 GLU A N 1
ATOM 675 C CA . GLU A 1 84 ? 6.162 -12.253 32.100 1.00 96.81 84 GLU A CA 1
ATOM 676 C C . GLU A 1 84 ? 5.099 -11.940 31.040 1.00 96.81 84 GLU A C 1
ATOM 678 O O . GLU A 1 84 ? 5.169 -12.453 29.922 1.00 96.81 84 GLU A O 1
ATOM 683 N N . TRP A 1 85 ? 4.173 -11.025 31.342 1.00 96.81 85 TRP A N 1
ATOM 684 C CA . TRP A 1 85 ? 3.125 -10.624 30.406 1.00 96.81 85 TRP A CA 1
ATOM 685 C C . TRP A 1 85 ? 3.694 -10.017 29.117 1.00 96.81 85 TRP A C 1
ATOM 687 O O . TRP A 1 85 ? 3.234 -10.347 28.026 1.00 96.81 85 TRP A O 1
ATOM 697 N N . GLU A 1 86 ? 4.722 -9.174 29.220 1.00 95.38 86 GLU A N 1
ATOM 698 C CA . GLU A 1 86 ? 5.399 -8.539 28.082 1.00 95.38 86 GLU A CA 1
ATOM 699 C C . GLU A 1 86 ? 6.110 -9.547 27.173 1.00 95.38 86 GLU A C 1
ATOM 701 O O . GLU A 1 86 ? 6.167 -9.351 25.957 1.00 95.38 86 GLU A O 1
ATOM 706 N N . THR A 1 87 ? 6.599 -10.650 27.743 1.00 95.06 87 THR A N 1
ATOM 707 C CA . THR A 1 87 ? 7.183 -11.759 26.978 1.00 95.06 87 THR A CA 1
ATOM 708 C C . THR A 1 87 ? 6.112 -12.503 26.172 1.00 95.06 87 THR A C 1
ATOM 710 O O . THR A 1 87 ? 6.361 -12.913 25.039 1.00 95.06 87 THR A O 1
ATOM 713 N N . GLU A 1 88 ? 4.911 -12.655 26.733 1.00 95.88 88 GLU A N 1
ATOM 714 C CA . GLU A 1 88 ? 3.777 -13.321 26.079 1.00 95.88 88 GLU A CA 1
ATOM 715 C C . GLU A 1 88 ? 3.025 -12.419 25.085 1.00 95.88 88 GLU A C 1
ATOM 717 O O . GLU A 1 88 ? 2.384 -12.923 24.162 1.00 95.88 88 GLU A O 1
ATOM 722 N N . HIS A 1 89 ? 3.121 -11.094 25.240 1.00 95.06 89 HIS A N 1
ATOM 723 C CA . HIS A 1 89 ? 2.379 -10.101 24.455 1.00 95.06 89 HIS A CA 1
ATOM 724 C C . HIS A 1 89 ? 3.328 -9.124 23.735 1.00 95.06 89 HIS A C 1
ATOM 726 O O . HIS A 1 89 ? 3.334 -7.923 24.034 1.00 95.06 89 HIS A O 1
ATOM 732 N N . PRO A 1 90 ? 4.141 -9.603 22.772 1.00 94.88 90 PRO A N 1
ATOM 733 C CA . PRO A 1 90 ? 5.063 -8.754 22.028 1.00 94.88 90 PRO A CA 1
ATOM 734 C C . PRO A 1 90 ? 4.320 -7.744 21.144 1.00 94.88 90 PRO A C 1
ATOM 736 O O . PRO A 1 90 ? 3.147 -7.919 20.807 1.00 94.88 90 PRO A O 1
ATOM 739 N N . THR A 1 91 ? 5.018 -6.683 20.727 1.00 93.69 91 THR A N 1
ATOM 740 C CA . THR A 1 91 ? 4.462 -5.679 19.815 1.00 93.69 91 THR A CA 1
ATOM 741 C C . THR A 1 91 ? 4.027 -6.370 18.521 1.00 93.69 91 THR A C 1
ATOM 743 O O . THR A 1 91 ? 4.815 -7.141 17.959 1.00 93.69 91 THR A O 1
ATOM 746 N N . PRO A 1 92 ? 2.802 -6.121 18.023 1.00 91.44 92 PRO A N 1
ATOM 747 C CA . PRO A 1 92 ? 2.375 -6.680 16.755 1.00 91.44 92 PRO A CA 1
ATOM 748 C C . PRO A 1 92 ? 3.310 -6.203 15.637 1.00 91.44 92 PRO A C 1
ATOM 750 O O . PRO A 1 92 ? 3.852 -5.094 15.710 1.00 91.44 92 PRO A O 1
ATOM 753 N N . PRO A 1 93 ? 3.511 -7.020 14.591 1.00 89.75 93 PRO A N 1
ATOM 754 C CA . PRO A 1 93 ? 4.288 -6.591 13.443 1.00 89.75 93 PRO A CA 1
ATOM 755 C C . PRO A 1 93 ? 3.682 -5.309 12.855 1.00 89.75 93 PRO A C 1
ATOM 757 O O . PRO A 1 93 ? 2.459 -5.130 12.904 1.00 89.75 93 PRO A O 1
ATOM 760 N N . PRO A 1 94 ? 4.515 -4.416 12.293 1.00 87.19 94 PRO A N 1
ATOM 761 C CA . PRO A 1 94 ? 4.017 -3.207 11.662 1.00 87.19 94 PRO A CA 1
ATOM 762 C C . PRO A 1 94 ? 3.006 -3.577 10.579 1.00 87.19 94 PRO A C 1
ATOM 764 O O . PRO A 1 94 ? 3.209 -4.531 9.821 1.00 87.19 94 PRO A O 1
ATOM 767 N N . THR A 1 95 ? 1.916 -2.815 10.511 1.00 85.00 95 THR A N 1
ATOM 768 C CA . THR A 1 95 ? 0.917 -2.985 9.459 1.00 85.00 95 THR A CA 1
ATOM 769 C C . THR A 1 95 ? 1.618 -2.874 8.103 1.00 85.00 95 THR A C 1
ATOM 771 O O . THR A 1 95 ? 2.355 -1.905 7.890 1.00 85.00 95 THR A O 1
ATOM 774 N N . PRO A 1 96 ? 1.441 -3.845 7.188 1.00 84.88 96 PRO A N 1
ATOM 775 C CA . PRO A 1 96 ? 2.011 -3.732 5.855 1.00 84.88 96 PRO A CA 1
ATOM 776 C C . PRO A 1 96 ? 1.468 -2.478 5.152 1.00 84.88 96 PRO A C 1
ATOM 778 O O . PRO A 1 96 ? 0.350 -2.049 5.456 1.00 84.88 96 PRO A O 1
ATOM 781 N N . PRO A 1 97 ? 2.234 -1.899 4.207 1.00 87.31 97 PRO A N 1
ATOM 782 C CA . PRO A 1 97 ? 1.795 -0.730 3.457 1.00 87.31 97 PRO A CA 1
ATOM 783 C C . PRO A 1 97 ? 0.448 -0.995 2.790 1.00 87.31 97 PRO A C 1
ATOM 785 O O . PRO A 1 97 ? 0.162 -2.119 2.350 1.00 87.31 97 PRO A O 1
ATOM 788 N N . ALA A 1 98 ? -0.372 0.050 2.726 1.00 91.12 98 ALA A N 1
ATOM 789 C CA . ALA A 1 98 ? -1.706 -0.053 2.159 1.00 91.12 98 ALA A CA 1
ATOM 790 C C . ALA A 1 98 ? -1.627 -0.512 0.695 1.00 91.12 98 ALA A C 1
ATOM 792 O O . ALA A 1 98 ? -0.657 -0.244 -0.017 1.00 91.12 98 ALA A O 1
ATOM 793 N N . GLU A 1 99 ? -2.667 -1.195 0.217 1.00 92.19 99 GLU A N 1
ATOM 794 C CA . GLU A 1 99 ? -2.729 -1.652 -1.175 1.00 92.19 99 GLU A CA 1
ATOM 795 C C . GLU A 1 99 ? -2.529 -0.492 -2.163 1.00 92.19 99 GLU A C 1
ATOM 797 O O . GLU A 1 99 ? -1.778 -0.6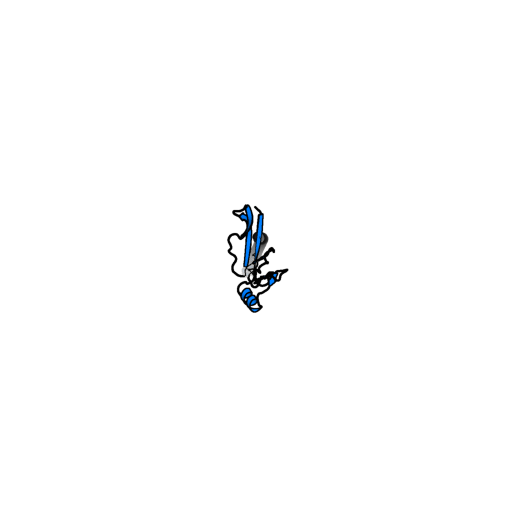27 -3.125 1.00 92.19 99 GLU A O 1
ATOM 802 N N . SER A 1 100 ? -3.093 0.681 -1.863 1.00 92.38 100 SER A N 1
ATOM 803 C CA . SER A 1 100 ? -2.915 1.907 -2.646 1.00 92.38 100 SER A CA 1
ATOM 804 C C . SER A 1 100 ? -1.457 2.365 -2.740 1.00 92.38 100 SER A C 1
ATOM 806 O O . SER A 1 100 ? -1.012 2.762 -3.812 1.00 92.38 100 SER A O 1
ATOM 808 N N . GLU A 1 101 ? -0.690 2.283 -1.650 1.00 93.50 101 GLU A N 1
ATOM 809 C CA . GLU A 1 101 ? 0.735 2.644 -1.643 1.00 93.50 101 GLU A CA 1
ATOM 810 C C . GLU A 1 101 ? 1.556 1.662 -2.482 1.00 93.50 101 GLU A C 1
ATOM 812 O O . GLU A 1 101 ? 2.450 2.057 -3.234 1.00 93.50 101 GLU A O 1
ATOM 817 N N . ARG A 1 102 ? 1.222 0.370 -2.398 1.00 94.44 102 ARG A N 1
ATOM 818 C CA . ARG A 1 102 ? 1.862 -0.675 -3.204 1.00 94.44 102 ARG A CA 1
ATOM 819 C C . ARG A 1 102 ? 1.566 -0.498 -4.692 1.00 94.44 102 ARG A C 1
ATOM 821 O O . ARG A 1 102 ? 2.482 -0.639 -5.499 1.00 94.44 102 ARG A O 1
ATOM 828 N N . ILE A 1 103 ? 0.323 -0.170 -5.047 1.00 95.38 103 ILE A N 1
ATOM 829 C CA . ILE A 1 103 ? -0.084 0.110 -6.430 1.00 95.38 103 ILE A CA 1
ATOM 830 C C . ILE A 1 103 ? 0.659 1.339 -6.959 1.00 95.38 103 ILE A C 1
ATOM 832 O O . ILE A 1 103 ? 1.311 1.235 -7.992 1.00 95.38 103 ILE A O 1
ATOM 836 N N . ALA A 1 104 ? 0.673 2.452 -6.221 1.00 95.50 104 ALA A N 1
ATOM 837 C CA . ALA A 1 104 ? 1.380 3.665 -6.639 1.00 95.50 104 ALA A CA 1
ATOM 838 C C . ALA A 1 104 ? 2.888 3.423 -6.857 1.00 95.50 104 ALA A C 1
ATOM 840 O O . ALA A 1 104 ? 3.486 3.924 -7.815 1.00 95.50 104 ALA A O 1
ATOM 841 N N . SER A 1 105 ? 3.512 2.611 -5.994 1.00 95.25 105 SER A N 1
ATOM 842 C CA . SER A 1 105 ? 4.909 2.199 -6.165 1.00 95.25 105 SER A CA 1
ATOM 843 C C . SER A 1 105 ? 5.115 1.369 -7.437 1.00 95.25 105 SER A C 1
ATOM 845 O O . SER A 1 105 ? 6.065 1.616 -8.182 1.00 95.25 105 SER A O 1
ATOM 847 N N . LEU A 1 106 ? 4.227 0.408 -7.709 1.00 97.56 106 LEU A N 1
ATOM 848 C CA . LEU A 1 106 ? 4.286 -0.424 -8.912 1.00 97.56 106 LEU A CA 1
ATOM 849 C C . LEU A 1 106 ? 4.063 0.389 -10.189 1.00 97.56 106 LEU A C 1
ATOM 851 O O . LEU A 1 106 ? 4.798 0.202 -11.152 1.00 97.56 106 LEU A O 1
ATOM 855 N N . GLU A 1 107 ? 3.105 1.313 -10.197 1.00 97.81 107 GLU A N 1
ATOM 856 C CA . GLU A 1 107 ? 2.838 2.199 -11.335 1.00 97.81 107 GLU A CA 1
ATOM 857 C C . GLU A 1 107 ? 4.045 3.089 -11.645 1.00 97.81 107 GLU A C 1
ATOM 859 O O . GLU A 1 107 ? 4.432 3.234 -12.807 1.00 97.81 107 GLU A O 1
ATOM 864 N N . THR A 1 108 ? 4.701 3.618 -10.609 1.00 98.00 108 THR A N 1
ATOM 865 C CA . THR A 1 108 ? 5.932 4.409 -10.756 1.00 98.00 108 THR A CA 1
ATOM 866 C C . THR A 1 108 ? 7.059 3.568 -11.358 1.00 98.00 108 THR A C 1
ATOM 868 O O . THR A 1 108 ? 7.708 3.992 -12.313 1.00 98.00 108 THR A O 1
ATOM 871 N N . GLN A 1 109 ? 7.273 2.353 -10.842 1.00 98.00 109 GLN A N 1
ATOM 872 C CA . GLN A 1 109 ? 8.293 1.434 -11.358 1.00 98.00 109 GLN A CA 1
ATOM 873 C C . GLN A 1 109 ? 8.006 1.005 -12.799 1.00 98.00 109 GLN A C 1
ATOM 875 O O . GLN A 1 109 ? 8.915 0.991 -13.626 1.00 98.00 109 GLN A O 1
ATOM 880 N N . MET A 1 110 ? 6.747 0.695 -13.117 1.00 98.12 110 MET A N 1
ATOM 881 C CA . MET A 1 110 ? 6.319 0.345 -14.470 1.00 98.12 110 MET A CA 1
ATOM 882 C C . MET A 1 110 ? 6.567 1.504 -15.437 1.00 98.12 110 MET A C 1
ATOM 884 O O . MET A 1 110 ? 7.108 1.286 -16.516 1.00 98.12 110 MET A O 1
ATOM 888 N N . THR A 1 111 ? 6.223 2.729 -15.038 1.00 98.19 111 THR A N 1
ATOM 889 C CA . THR A 1 111 ? 6.436 3.929 -15.857 1.00 98.19 111 THR A CA 1
ATOM 890 C C . THR A 1 111 ? 7.925 4.161 -16.110 1.00 98.19 111 THR A C 1
ATOM 892 O O . THR A 1 111 ? 8.333 4.336 -17.255 1.00 98.19 111 THR A O 1
ATOM 895 N N . ALA A 1 112 ? 8.757 4.085 -15.067 1.00 98.31 112 ALA A N 1
ATOM 896 C CA . ALA A 1 112 ? 10.206 4.230 -15.197 1.00 98.31 112 ALA A CA 1
ATOM 897 C C . ALA A 1 112 ? 10.817 3.149 -16.105 1.00 98.31 112 ALA A C 1
ATOM 899 O O . ALA A 1 112 ? 11.655 3.451 -16.952 1.00 98.31 112 ALA A O 1
ATOM 900 N N . ALA A 1 113 ? 10.370 1.898 -15.970 1.00 98.19 113 ALA A N 1
ATOM 901 C CA . ALA A 1 113 ? 10.826 0.800 -16.816 1.00 98.19 113 ALA A CA 1
ATOM 902 C C . ALA A 1 113 ? 10.413 0.990 -18.284 1.00 98.19 113 ALA A C 1
ATOM 904 O O . ALA A 1 113 ? 11.218 0.746 -19.179 1.00 98.19 113 ALA A O 1
ATOM 905 N N . GLN A 1 114 ? 9.184 1.450 -18.541 1.00 98.00 114 GLN A N 1
ATOM 906 C CA . GLN A 1 114 ? 8.715 1.754 -19.895 1.00 98.00 114 GLN A CA 1
ATOM 907 C C . GLN A 1 114 ? 9.515 2.896 -20.527 1.00 98.00 114 GLN A C 1
ATOM 909 O O . GLN A 1 114 ? 9.918 2.772 -21.680 1.00 98.00 114 GLN A O 1
ATOM 914 N N . MET A 1 115 ? 9.801 3.963 -19.776 1.00 98.31 115 MET A N 1
ATOM 915 C CA . MET A 1 115 ? 10.644 5.064 -20.253 1.00 98.31 115 MET A CA 1
ATOM 916 C C . MET A 1 115 ? 12.059 4.595 -20.599 1.00 98.31 115 MET A C 1
ATOM 918 O O . MET A 1 115 ? 12.524 4.845 -21.705 1.00 98.31 115 MET A O 1
ATOM 922 N N . ALA A 1 116 ? 12.710 3.852 -19.701 1.00 98.31 116 ALA A N 1
ATOM 923 C CA . ALA A 1 116 ? 14.055 3.329 -19.942 1.00 98.31 116 ALA A CA 1
ATOM 924 C C . ALA A 1 116 ? 14.109 2.406 -21.171 1.00 98.31 116 ALA A C 1
ATOM 926 O O . ALA A 1 116 ? 15.095 2.384 -21.904 1.00 98.31 116 ALA A O 1
ATOM 927 N N . LEU A 1 117 ? 13.040 1.642 -21.407 1.00 98.31 117 LEU A N 1
ATOM 928 C CA . LEU A 1 117 ? 12.929 0.785 -22.578 1.00 98.31 117 LEU A CA 1
ATOM 929 C C . LEU A 1 117 ? 12.811 1.620 -23.861 1.00 98.31 117 LEU A C 1
ATOM 931 O O . LEU A 1 117 ? 13.522 1.329 -24.816 1.00 98.31 117 LEU A O 1
ATOM 935 N N . VAL A 1 118 ? 11.987 2.672 -23.876 1.00 98.25 118 VAL A N 1
ATOM 936 C CA . VAL A 1 118 ? 11.883 3.599 -25.020 1.00 98.25 118 VAL A CA 1
ATOM 937 C C . VAL A 1 118 ? 13.229 4.260 -25.321 1.00 98.25 118 VAL A C 1
ATOM 939 O O . VAL A 1 118 ? 13.683 4.192 -26.459 1.00 98.25 118 VAL A O 1
ATOM 942 N N . GLU A 1 119 ? 13.909 4.799 -24.308 1.00 97.88 119 GLU A N 1
ATOM 943 C CA . GLU A 1 119 ? 15.231 5.422 -24.471 1.00 97.88 119 GLU A CA 1
ATOM 944 C C . GLU A 1 119 ? 16.261 4.442 -25.054 1.00 97.88 119 GLU A C 1
ATOM 946 O O . GLU A 1 119 ? 17.042 4.796 -25.937 1.00 97.88 119 GLU A O 1
ATOM 951 N N . ALA A 1 120 ? 16.249 3.183 -24.604 1.00 98.12 120 ALA A N 1
ATOM 952 C CA . ALA A 1 120 ? 17.138 2.155 -25.134 1.00 98.12 120 ALA A CA 1
ATOM 953 C C . ALA A 1 120 ? 16.829 1.804 -26.599 1.00 98.12 120 ALA A C 1
ATOM 955 O O . ALA A 1 120 ? 17.755 1.553 -27.371 1.00 98.12 120 ALA A O 1
ATOM 956 N N . TYR A 1 121 ? 15.550 1.781 -26.984 1.00 97.62 121 TYR A N 1
ATOM 957 C CA . TYR A 1 121 ? 15.148 1.546 -28.372 1.00 97.62 121 TYR A CA 1
ATOM 958 C C . TYR A 1 121 ? 15.582 2.691 -29.289 1.00 97.62 121 TYR A C 1
ATOM 960 O O . TYR A 1 121 ? 16.151 2.419 -30.343 1.00 97.62 121 TYR A O 1
ATOM 968 N N . GLU A 1 122 ? 15.367 3.943 -28.883 1.00 97.50 122 GLU A N 1
ATOM 969 C CA . GLU A 1 122 ? 15.798 5.120 -29.649 1.00 97.50 122 GLU A CA 1
ATOM 970 C C . GLU A 1 122 ? 17.322 5.138 -29.822 1.00 97.50 122 GLU A C 1
ATOM 972 O O . GLU A 1 122 ? 17.822 5.254 -30.939 1.00 97.50 122 GLU A O 1
ATOM 977 N N . ALA A 1 123 ? 18.075 4.894 -28.744 1.00 97.62 123 ALA A N 1
ATOM 978 C CA . ALA A 1 123 ? 19.533 4.825 -28.809 1.00 97.62 123 ALA A CA 1
ATOM 979 C C . ALA A 1 123 ? 20.039 3.701 -29.733 1.00 97.62 123 ALA A C 1
ATOM 981 O O . ALA A 1 123 ? 21.037 3.873 -30.436 1.00 97.62 123 ALA A O 1
ATOM 982 N N . ALA A 1 124 ? 19.368 2.546 -29.737 1.00 97.94 124 ALA A N 1
ATOM 983 C CA . ALA A 1 124 ? 19.724 1.433 -30.610 1.00 97.94 124 ALA A CA 1
ATOM 984 C C . ALA A 1 124 ? 19.439 1.741 -32.090 1.00 97.94 124 ALA A C 1
ATOM 986 O O . ALA A 1 124 ? 20.239 1.365 -32.948 1.00 97.94 124 ALA A O 1
ATOM 987 N N . ASP A 1 125 ? 18.338 2.432 -32.389 1.00 97.56 125 ASP A N 1
ATOM 988 C CA . ASP A 1 125 ? 17.970 2.825 -33.755 1.00 97.56 125 ASP A CA 1
ATOM 989 C C . ASP A 1 125 ? 18.933 3.884 -34.322 1.00 97.56 125 ASP A C 1
ATOM 991 O O . ASP A 1 125 ? 19.451 3.745 -35.437 1.00 97.56 125 ASP A O 1
ATOM 995 N N . ASP A 1 126 ? 19.291 4.879 -33.506 1.00 97.56 126 ASP A N 1
ATOM 996 C CA . ASP A 1 126 ? 20.309 5.881 -33.841 1.00 97.56 126 ASP A CA 1
ATOM 997 C C . ASP A 1 126 ? 21.675 5.229 -34.098 1.00 97.56 126 ASP A C 1
ATOM 999 O O . ASP A 1 126 ? 22.383 5.552 -35.064 1.00 97.56 126 ASP A O 1
ATOM 1003 N N . GLN A 1 127 ? 22.053 4.264 -33.254 1.00 97.75 127 GLN A N 1
ATOM 1004 C CA . GLN A 1 127 ? 23.292 3.515 -33.421 1.00 97.75 127 GLN A CA 1
ATOM 1005 C C . GLN A 1 127 ? 23.274 2.681 -34.708 1.00 97.75 127 GLN A C 1
ATOM 1007 O O . GLN A 1 127 ? 24.266 2.675 -35.442 1.00 97.75 127 GLN A O 1
ATOM 1012 N N . ALA A 1 128 ? 22.165 2.003 -35.011 1.00 97.94 128 ALA A N 1
ATOM 1013 C CA . ALA A 1 128 ? 22.016 1.220 -36.234 1.00 97.94 128 ALA A CA 1
ATOM 1014 C C . ALA A 1 128 ? 22.149 2.102 -37.484 1.00 97.94 128 ALA A C 1
ATOM 1016 O O . ALA A 1 128 ? 22.889 1.759 -38.410 1.00 97.94 128 ALA A O 1
ATOM 1017 N N . THR A 1 129 ? 21.513 3.275 -37.476 1.00 97.75 129 THR A N 1
ATOM 1018 C CA . THR A 1 129 ? 21.616 4.262 -38.559 1.00 97.75 129 THR A CA 1
ATOM 1019 C C . THR A 1 129 ? 23.053 4.751 -38.734 1.00 97.75 129 THR A C 1
ATOM 1021 O O . THR A 1 129 ? 23.573 4.781 -39.851 1.00 97.75 129 THR A O 1
ATOM 1024 N N . THR A 1 130 ? 23.736 5.062 -37.630 1.00 98.06 130 THR A N 1
ATOM 1025 C CA . THR A 1 130 ? 25.144 5.486 -37.645 1.00 98.06 130 THR A CA 1
ATOM 1026 C C . THR A 1 130 ? 26.049 4.411 -38.250 1.00 98.06 130 THR A C 1
ATOM 1028 O O . THR A 1 130 ? 26.894 4.711 -39.094 1.00 98.06 130 THR A O 1
ATOM 1031 N N . ILE A 1 131 ? 25.855 3.147 -37.864 1.00 98.06 131 ILE A N 1
ATOM 1032 C CA . ILE A 1 131 ? 26.625 2.015 -38.395 1.00 98.06 131 ILE A CA 1
ATOM 1033 C C . ILE A 1 131 ? 26.375 1.846 -39.897 1.00 98.06 131 ILE A C 1
ATOM 1035 O O . ILE A 1 131 ? 27.327 1.664 -40.656 1.00 98.06 131 ILE A O 1
ATOM 1039 N N . MET A 1 132 ? 25.120 1.940 -40.340 1.00 97.94 132 MET A N 1
ATOM 1040 C CA . MET A 1 132 ? 24.757 1.816 -41.754 1.00 97.94 132 MET A CA 1
ATOM 1041 C C . MET A 1 132 ? 25.424 2.898 -42.617 1.00 97.94 132 MET A C 1
ATOM 1043 O O . MET A 1 132 ? 25.960 2.593 -43.686 1.00 97.94 132 MET A O 1
ATOM 1047 N N . LEU A 1 133 ? 25.424 4.152 -42.154 1.00 98.19 133 LEU A N 1
ATOM 1048 C CA . LEU A 1 133 ? 26.079 5.258 -42.856 1.00 98.19 133 LEU A CA 1
ATOM 1049 C C . LEU A 1 133 ? 27.593 5.051 -42.929 1.00 98.19 133 LEU A C 1
ATOM 1051 O O . LEU A 1 133 ? 28.157 5.089 -44.020 1.00 98.19 133 LEU A O 1
ATOM 1055 N N . ALA A 1 134 ? 28.234 4.723 -41.804 1.00 98.12 134 ALA A N 1
ATOM 1056 C CA . ALA A 1 134 ? 29.669 4.450 -41.769 1.00 98.12 134 ALA A CA 1
ATOM 1057 C C . ALA A 1 134 ? 30.062 3.287 -42.698 1.00 98.12 134 ALA A C 1
ATOM 1059 O O . ALA A 1 134 ? 31.093 3.336 -43.371 1.00 98.12 134 ALA A O 1
ATOM 1060 N N . GLN A 1 135 ? 29.230 2.244 -42.774 1.00 97.94 135 GLN A N 1
ATOM 1061 C CA . GLN A 1 135 ? 29.457 1.123 -43.681 1.00 97.94 135 GLN A CA 1
ATOM 1062 C C . GLN A 1 135 ? 29.321 1.534 -45.154 1.00 97.94 135 GLN A C 1
ATOM 1064 O O . GLN A 1 135 ? 30.106 1.079 -45.988 1.00 97.94 135 GLN A O 1
ATOM 1069 N N . THR A 1 136 ? 28.364 2.410 -45.470 1.00 98.12 136 THR A N 1
ATOM 1070 C CA . THR A 1 136 ? 28.172 2.952 -46.824 1.00 98.12 136 THR A CA 1
ATOM 1071 C C . THR A 1 136 ? 29.378 3.790 -47.251 1.00 98.12 136 THR A C 1
ATOM 1073 O O . THR A 1 136 ? 29.956 3.542 -48.308 1.00 98.12 136 THR A O 1
ATOM 1076 N N . GLU A 1 137 ? 29.838 4.707 -46.398 1.00 98.06 137 GLU A N 1
ATOM 1077 C CA . GLU A 1 137 ? 31.023 5.536 -46.660 1.00 98.06 137 GLU A CA 1
ATOM 1078 C C . GLU A 1 137 ? 32.299 4.698 -46.836 1.00 98.06 137 GLU A C 1
ATOM 1080 O O . GLU A 1 137 ? 33.124 4.969 -47.717 1.00 98.06 137 GLU A O 1
ATOM 1085 N N . ALA A 1 138 ? 32.462 3.647 -46.024 1.00 98.12 138 ALA A N 1
ATOM 1086 C CA . ALA A 1 138 ? 33.585 2.723 -46.143 1.00 98.12 138 ALA A CA 1
ATOM 1087 C C . ALA A 1 138 ? 33.563 1.971 -47.483 1.00 98.12 138 ALA A C 1
ATOM 1089 O O . ALA A 1 138 ? 34.608 1.834 -48.124 1.00 98.12 138 ALA A O 1
ATOM 1090 N N . TYR A 1 139 ? 32.383 1.523 -47.927 1.00 97.81 139 TYR A N 1
ATOM 1091 C CA . TYR A 1 139 ? 32.219 0.857 -49.218 1.00 97.81 139 TYR A CA 1
ATOM 1092 C C . TYR A 1 139 ? 32.570 1.788 -50.385 1.00 97.81 139 TYR A C 1
ATOM 1094 O O . TYR A 1 139 ? 33.388 1.427 -51.229 1.00 97.81 139 TYR A O 1
ATOM 1102 N N . GLU A 1 140 ? 32.024 3.007 -50.407 1.00 97.94 140 GLU A N 1
ATOM 1103 C CA . GLU A 1 140 ? 32.314 3.995 -51.456 1.00 97.94 140 GLU A CA 1
ATOM 1104 C C . GLU A 1 140 ? 33.798 4.380 -51.504 1.00 97.94 140 GLU A C 1
ATOM 1106 O O . GLU A 1 140 ? 34.375 4.584 -52.574 1.00 97.94 140 GLU A O 1
ATOM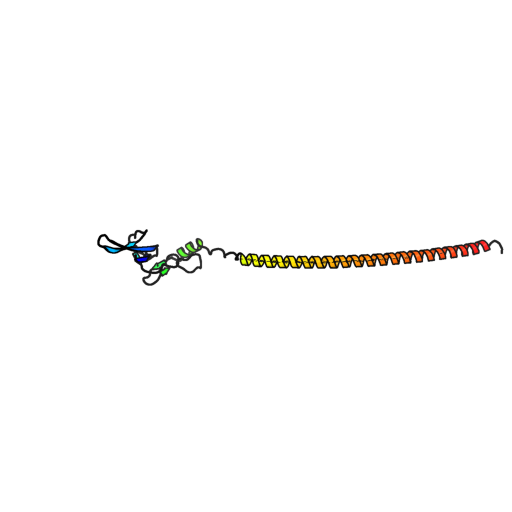 1111 N N . THR A 1 141 ? 34.442 4.473 -50.340 1.00 98.06 141 THR A N 1
ATOM 1112 C CA . THR A 1 141 ? 35.878 4.757 -50.251 1.00 98.06 141 THR A CA 1
ATOM 1113 C C . THR A 1 141 ? 36.709 3.612 -50.821 1.00 98.06 141 THR A C 1
ATOM 1115 O O . THR A 1 141 ? 37.633 3.863 -51.596 1.00 98.06 141 THR A O 1
ATOM 1118 N N . ALA A 1 142 ? 36.373 2.368 -50.474 1.00 97.94 142 ALA A N 1
ATOM 1119 C CA . ALA A 1 142 ? 37.062 1.189 -50.985 1.00 97.94 142 ALA A CA 1
ATOM 1120 C C . ALA A 1 142 ? 36.893 1.040 -52.505 1.00 97.94 142 ALA A C 1
ATOM 1122 O O . ALA A 1 142 ? 37.860 0.742 -53.204 1.00 97.94 142 ALA A O 1
ATOM 1123 N N . ASP A 1 143 ? 35.695 1.295 -53.032 1.00 98.00 143 ASP A N 1
ATOM 1124 C CA . ASP A 1 143 ? 35.421 1.243 -54.472 1.00 98.00 143 ASP A CA 1
ATOM 1125 C C . ASP A 1 143 ? 36.240 2.283 -55.254 1.00 98.00 143 ASP A C 1
ATOM 1127 O O . ASP A 1 143 ? 36.877 1.967 -56.265 1.00 98.00 143 ASP A O 1
ATOM 1131 N N . ARG A 1 144 ? 36.331 3.511 -54.723 1.00 97.81 144 ARG A N 1
ATOM 1132 C CA . ARG A 1 144 ? 37.193 4.559 -55.284 1.00 97.81 144 ARG A CA 1
ATOM 1133 C C . ARG A 1 144 ? 38.663 4.141 -55.282 1.00 97.81 144 ARG A C 1
ATOM 1135 O O . ARG A 1 144 ? 39.313 4.221 -56.317 1.00 97.81 144 ARG A O 1
ATOM 1142 N N . GLN A 1 145 ? 39.169 3.632 -54.157 1.00 97.56 145 GLN A N 1
ATOM 1143 C CA . GLN A 1 145 ? 40.555 3.157 -54.052 1.00 97.56 145 GLN A CA 1
ATOM 1144 C C . GLN A 1 145 ? 40.855 2.004 -55.019 1.00 97.56 145 GLN A C 1
ATOM 1146 O O . GLN A 1 145 ? 41.925 1.976 -55.626 1.00 97.56 145 GLN A O 1
ATOM 1151 N N . ASN A 1 146 ? 39.917 1.070 -55.194 1.00 97.56 146 ASN A N 1
ATOM 1152 C CA . ASN A 1 146 ? 40.052 -0.019 -56.160 1.00 97.56 146 ASN A CA 1
ATOM 1153 C C . ASN A 1 146 ? 40.107 0.510 -57.599 1.00 97.56 146 ASN A C 1
ATOM 1155 O O . ASN A 1 146 ? 40.928 0.049 -58.392 1.00 97.56 146 ASN A O 1
ATOM 1159 N N . THR A 1 147 ? 39.267 1.494 -57.926 1.00 97.69 147 THR A N 1
ATOM 1160 C CA . THR A 1 147 ? 39.266 2.152 -59.240 1.00 97.69 147 THR A CA 1
ATOM 1161 C C . THR A 1 147 ? 40.594 2.861 -59.502 1.00 97.69 147 THR A C 1
ATOM 1163 O O . THR A 1 147 ? 41.209 2.644 -60.547 1.00 97.69 147 THR A O 1
ATOM 1166 N N . ASP A 1 148 ? 41.084 3.636 -58.533 1.00 97.94 148 ASP A N 1
ATOM 1167 C CA . ASP A 1 148 ? 42.369 4.336 -58.625 1.00 97.94 148 ASP A CA 1
ATOM 1168 C C . ASP A 1 148 ? 43.535 3.348 -58.803 1.00 97.94 148 ASP A C 1
ATOM 1170 O O . ASP A 1 148 ? 44.422 3.561 -59.632 1.00 97.94 148 ASP A O 1
ATOM 1174 N N . ALA A 1 149 ? 43.515 2.222 -58.082 1.00 97.56 149 ALA A N 1
ATOM 1175 C CA . ALA A 1 149 ? 44.528 1.176 -58.206 1.00 97.56 149 ALA A CA 1
ATOM 1176 C C . ALA A 1 149 ? 44.525 0.506 -59.592 1.00 97.56 149 ALA A C 1
ATOM 1178 O O . ALA A 1 149 ? 45.594 0.228 -60.140 1.00 97.56 149 ALA A O 1
ATOM 1179 N N . LEU A 1 150 ? 43.348 0.262 -60.181 1.00 97.38 150 LEU A N 1
ATOM 1180 C CA . LEU A 1 150 ? 43.227 -0.290 -61.536 1.00 97.38 150 LEU A CA 1
ATOM 1181 C C . LEU A 1 150 ? 43.751 0.679 -62.603 1.00 97.38 150 LEU A C 1
ATOM 1183 O O . LEU A 1 150 ? 44.433 0.249 -63.538 1.00 97.38 150 LEU A O 1
ATOM 1187 N N . LEU A 1 151 ? 43.470 1.977 -62.457 1.00 97.38 151 LEU A N 1
ATOM 1188 C CA . LEU A 1 151 ? 44.001 3.008 -63.350 1.00 97.38 151 LEU A CA 1
ATOM 1189 C C . LEU A 1 151 ? 45.529 3.079 -63.256 1.00 97.38 151 LEU A C 1
ATOM 1191 O O . LEU A 1 151 ? 46.203 2.972 -64.278 1.00 97.38 151 LEU A O 1
ATOM 1195 N N . ALA A 1 152 ? 46.080 3.128 -62.041 1.00 97.56 152 ALA A N 1
ATOM 1196 C CA . ALA A 1 152 ? 47.526 3.125 -61.830 1.00 97.56 152 ALA A CA 1
ATOM 1197 C C . ALA A 1 152 ? 48.199 1.866 -62.409 1.00 97.56 152 ALA A C 1
ATOM 1199 O O . ALA A 1 152 ? 49.260 1.945 -63.030 1.00 97.56 152 ALA A O 1
ATOM 1200 N N . LEU A 1 153 ? 47.577 0.691 -62.254 1.00 97.06 153 LEU A N 1
ATOM 1201 C CA . LEU A 1 153 ? 48.083 -0.550 -62.842 1.00 97.06 153 LEU A CA 1
ATOM 1202 C C . LEU A 1 153 ? 48.096 -0.484 -64.377 1.00 97.06 153 LEU A C 1
ATOM 1204 O O . LEU A 1 153 ? 49.053 -0.943 -65.002 1.00 97.06 153 LEU A O 1
ATOM 1208 N N . THR A 1 154 ? 47.061 0.105 -64.979 1.00 97.62 154 THR A N 1
ATOM 1209 C CA . THR A 1 154 ? 46.963 0.292 -66.434 1.00 97.62 154 THR A CA 1
ATOM 1210 C C . THR A 1 154 ? 48.082 1.197 -66.949 1.00 97.62 154 THR A C 1
ATOM 1212 O O . THR A 1 154 ? 48.789 0.816 -67.881 1.00 97.62 154 THR A O 1
ATOM 1215 N N . GLU A 1 155 ? 48.327 2.333 -66.291 1.00 97.00 155 GLU A N 1
ATOM 1216 C CA . GLU A 1 155 ? 49.421 3.255 -66.638 1.00 97.00 155 GLU A CA 1
ATOM 1217 C C . GLU A 1 155 ? 50.804 2.580 -66.568 1.00 97.00 155 GLU A C 1
ATOM 1219 O O . GLU A 1 155 ? 51.666 2.791 -67.432 1.00 97.00 155 GLU A O 1
ATOM 1224 N N . VAL A 1 156 ? 51.024 1.725 -65.563 1.00 97.44 156 VAL A N 1
ATOM 1225 C CA . VAL A 1 156 ? 52.264 0.945 -65.428 1.00 97.44 156 VAL A CA 1
ATOM 1226 C C . VAL A 1 156 ? 52.412 -0.065 -66.569 1.00 97.44 156 VAL A C 1
ATOM 1228 O O . VAL A 1 156 ? 53.504 -0.188 -67.132 1.00 97.44 156 VAL A O 1
ATOM 1231 N N . TYR A 1 157 ? 51.339 -0.768 -66.945 1.00 96.69 157 TYR A N 1
ATOM 1232 C CA . TYR A 1 157 ? 51.363 -1.701 -68.078 1.00 96.69 157 TYR A CA 1
ATOM 1233 C C . TYR A 1 157 ? 51.669 -0.994 -69.401 1.00 96.69 157 TYR A C 1
ATOM 1235 O O . TYR A 1 157 ? 52.521 -1.462 -70.158 1.00 96.69 157 TYR A O 1
ATOM 1243 N N . GLU A 1 158 ? 51.032 0.146 -69.670 1.00 96.44 158 GLU A N 1
ATOM 1244 C CA . GLU A 1 158 ? 51.303 0.939 -70.873 1.00 96.44 158 GLU A CA 1
ATOM 1245 C C . GLU A 1 158 ? 52.758 1.420 -70.919 1.00 96.44 158 GLU A C 1
ATOM 1247 O O . GLU A 1 158 ? 53.431 1.293 -71.946 1.00 96.44 158 GLU A O 1
ATOM 1252 N N . SER A 1 159 ? 53.287 1.885 -69.784 1.00 96.19 159 SER A N 1
ATOM 1253 C CA . SER A 1 159 ? 54.691 2.290 -69.657 1.00 96.19 159 SER A CA 1
ATOM 1254 C C . SER A 1 159 ? 55.658 1.134 -69.933 1.00 96.19 159 SER A C 1
ATOM 1256 O O . SER A 1 159 ? 56.684 1.320 -70.591 1.00 96.19 159 SER A O 1
ATOM 1258 N N . MET A 1 160 ? 55.329 -0.075 -69.469 1.00 96.38 160 MET A N 1
ATOM 1259 C CA . MET A 1 160 ? 56.125 -1.282 -69.701 1.00 96.38 160 MET A CA 1
ATOM 1260 C C . MET A 1 160 ? 56.136 -1.686 -71.179 1.00 96.38 160 MET A C 1
ATOM 1262 O O . MET A 1 160 ? 57.202 -1.975 -71.722 1.00 96.38 160 MET A O 1
ATOM 1266 N N . LEU A 1 161 ? 54.980 -1.651 -71.848 1.00 95.75 161 LEU A N 1
ATOM 1267 C CA . LEU A 1 161 ? 54.874 -1.921 -73.285 1.00 95.75 161 LEU A CA 1
ATOM 1268 C C . LEU A 1 161 ? 55.673 -0.904 -74.107 1.00 95.75 161 LEU A C 1
ATOM 1270 O O . LEU A 1 161 ? 56.417 -1.282 -75.014 1.00 95.75 161 LEU A O 1
ATOM 1274 N N . ALA A 1 162 ? 55.572 0.382 -73.761 1.00 94.81 162 ALA A N 1
ATOM 1275 C CA . ALA A 1 162 ? 56.351 1.436 -74.402 1.00 94.81 162 ALA A CA 1
ATOM 1276 C C . ALA A 1 162 ? 57.863 1.233 -74.202 1.00 94.81 162 ALA A C 1
ATOM 1278 O O . ALA A 1 162 ? 58.647 1.419 -75.136 1.00 94.81 162 ALA A O 1
ATOM 1279 N N . LEU A 1 163 ? 58.288 0.818 -73.004 1.00 94.69 163 LEU A N 1
ATOM 1280 C CA . LEU A 1 163 ? 59.683 0.488 -72.725 1.00 94.69 163 LEU A CA 1
ATOM 1281 C C . LEU A 1 163 ? 60.153 -0.723 -73.541 1.00 94.69 163 LEU A C 1
ATOM 1283 O O . LEU A 1 163 ? 61.216 -0.654 -74.152 1.00 94.69 163 LEU A O 1
ATOM 1287 N N . GLN A 1 164 ? 59.358 -1.794 -73.603 1.00 93.12 164 GLN A N 1
ATOM 1288 C CA . GLN A 1 164 ? 59.672 -2.986 -74.392 1.00 93.12 164 GLN A CA 1
ATOM 1289 C C . GLN A 1 164 ? 59.841 -2.641 -75.875 1.00 93.12 164 GLN A C 1
ATOM 1291 O O . GLN A 1 164 ? 60.837 -3.029 -76.480 1.00 93.12 164 GLN A O 1
ATOM 1296 N N . ALA A 1 165 ? 58.930 -1.844 -76.444 1.00 92.12 165 ALA A N 1
ATOM 1297 C CA . ALA A 1 165 ? 59.036 -1.384 -77.827 1.00 92.12 165 ALA A CA 1
ATOM 1298 C C . ALA A 1 165 ? 60.341 -0.608 -78.083 1.00 92.12 165 ALA A C 1
ATOM 1300 O O . ALA A 1 165 ? 60.992 -0.803 -79.110 1.00 92.12 165 ALA A O 1
ATOM 1301 N N . ARG A 1 166 ? 60.758 0.242 -77.133 1.00 92.19 166 ARG A N 1
ATOM 1302 C CA . ARG A 1 166 ? 62.033 0.973 -77.213 1.00 92.19 166 ARG A CA 1
ATOM 1303 C C . ARG A 1 166 ? 63.246 0.050 -77.118 1.00 92.19 166 ARG A C 1
ATOM 1305 O O . ARG A 1 166 ? 64.196 0.256 -77.865 1.00 92.19 166 ARG A O 1
ATOM 1312 N N . VAL A 1 167 ? 63.225 -0.947 -76.232 1.00 92.19 167 VAL A N 1
ATOM 1313 C CA . VAL A 1 167 ? 64.311 -1.935 -76.100 1.00 92.19 167 VAL A CA 1
ATOM 1314 C C . VAL A 1 167 ? 64.444 -2.759 -77.381 1.00 92.19 167 VAL A C 1
ATOM 1316 O O . VAL A 1 167 ? 65.531 -2.818 -77.944 1.00 92.19 167 VAL A O 1
ATOM 1319 N N . THR A 1 168 ? 63.342 -3.285 -77.923 1.00 89.31 168 THR A N 1
ATOM 1320 C CA . THR A 1 168 ? 63.357 -4.040 -79.187 1.00 89.31 168 THR A CA 1
ATOM 1321 C C . THR A 1 168 ? 63.866 -3.200 -80.363 1.00 89.31 168 THR A C 1
ATOM 1323 O O . THR A 1 168 ? 64.595 -3.710 -81.211 1.00 89.31 168 THR A O 1
ATOM 1326 N N . ALA A 1 169 ? 63.524 -1.908 -80.422 1.00 86.00 169 ALA A N 1
ATOM 1327 C CA . ALA A 1 169 ? 64.048 -1.006 -81.448 1.00 86.00 169 ALA A CA 1
ATOM 1328 C C . ALA A 1 169 ? 65.571 -0.794 -81.337 1.00 86.00 169 ALA A C 1
ATOM 1330 O O . ALA A 1 169 ? 66.236 -0.645 -82.360 1.00 86.00 169 ALA A O 1
ATOM 1331 N N . LEU A 1 170 ? 66.122 -0.794 -80.119 1.00 85.25 170 LEU A N 1
ATOM 1332 C CA . LEU A 1 170 ? 67.566 -0.698 -79.885 1.00 85.25 170 LEU A CA 1
ATOM 1333 C C . LEU A 1 170 ? 68.285 -2.008 -80.241 1.00 85.25 170 LEU A C 1
ATOM 1335 O O . LEU A 1 170 ? 69.303 -1.966 -80.922 1.00 85.25 170 LEU A O 1
ATOM 1339 N N . GLU A 1 171 ? 67.727 -3.161 -79.865 1.00 78.62 171 GLU A N 1
ATOM 1340 C CA . GLU A 1 171 ? 68.291 -4.489 -80.165 1.00 78.62 171 GLU A CA 1
ATOM 1341 C C . GLU A 1 171 ? 68.232 -4.833 -81.667 1.00 78.62 171 GLU A C 1
ATOM 1343 O O . GLU A 1 171 ? 69.161 -5.414 -82.220 1.00 78.62 171 GLU A O 1
ATOM 1348 N N . GLY A 1 172 ? 67.168 -4.430 -82.372 1.00 64.12 172 GLY A N 1
ATOM 1349 C CA . GLY A 1 172 ? 67.057 -4.587 -83.830 1.00 64.12 172 GLY A CA 1
ATOM 1350 C C . GLY A 1 172 ? 67.951 -3.635 -84.637 1.00 64.12 172 GLY A C 1
ATOM 1351 O O . GLY A 1 172 ? 68.151 -3.848 -85.834 1.00 64.12 172 GLY A O 1
ATOM 1352 N N . GLY A 1 173 ? 68.493 -2.595 -83.994 1.00 57.88 173 GLY A N 1
ATOM 1353 C CA . GLY A 1 173 ? 69.418 -1.632 -84.592 1.00 57.88 173 GLY A CA 1
ATOM 1354 C C . GLY A 1 173 ? 70.871 -2.114 -84.673 1.00 57.88 173 GLY A C 1
ATOM 1355 O O . GLY A 1 173 ? 71.644 -1.541 -85.433 1.00 57.88 173 GLY A O 1
ATOM 1356 N N . GLU A 1 174 ? 71.246 -3.182 -83.960 1.00 53.62 174 GLU A N 1
ATOM 1357 C CA . GLU A 1 174 ? 72.633 -3.682 -83.901 1.00 53.62 174 GLU A CA 1
ATOM 1358 C C . 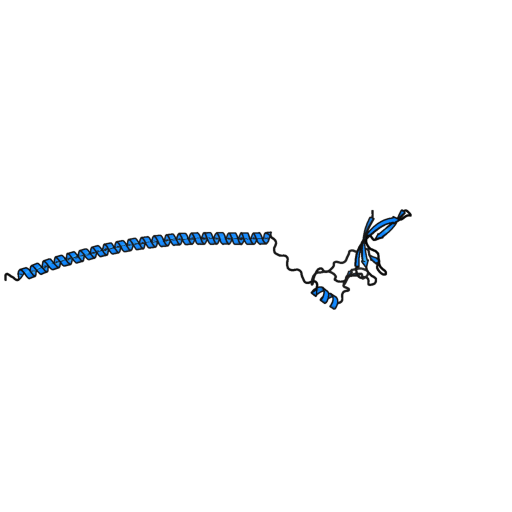GLU A 1 174 ? 73.053 -4.577 -85.087 1.00 53.62 174 GLU A C 1
ATOM 1360 O O . GLU A 1 174 ? 74.193 -5.030 -85.143 1.00 53.62 174 GLU A O 1
ATOM 1365 N N . VAL A 1 175 ? 72.182 -4.823 -86.077 1.00 52.56 175 VAL A N 1
ATOM 1366 C CA . VAL A 1 175 ? 72.512 -5.699 -87.228 1.00 52.56 175 VAL A CA 1
ATOM 1367 C C . VAL A 1 175 ? 72.943 -4.927 -88.488 1.00 52.56 175 VAL A C 1
ATOM 1369 O O . VAL A 1 175 ? 73.323 -5.541 -89.478 1.00 52.56 175 VAL A O 1
ATOM 1372 N N . ASN A 1 176 ? 72.974 -3.591 -88.482 1.00 49.44 176 ASN A N 1
ATOM 1373 C CA . ASN A 1 176 ? 73.567 -2.820 -89.585 1.00 49.44 176 ASN A CA 1
ATOM 1374 C C . ASN A 1 176 ? 74.296 -1.570 -89.069 1.00 49.44 176 ASN A C 1
ATOM 1376 O O . ASN A 1 176 ? 73.692 -0.501 -88.973 1.00 49.44 176 ASN A O 1
ATOM 1380 N N . GLY A 1 177 ? 75.597 -1.700 -88.794 1.00 42.66 177 GLY A N 1
ATOM 1381 C CA . GLY A 1 177 ? 76.488 -0.577 -88.481 1.00 42.66 177 GLY A CA 1
ATOM 1382 C C . GLY A 1 177 ? 77.761 -0.998 -87.775 1.00 42.66 177 GLY A C 1
ATOM 1383 O O . GLY A 1 177 ? 77.719 -1.056 -86.532 1.00 42.66 177 GLY A O 1
#

Radius of gyration: 53.25 Å; chains: 1; bounding box: 121×22×137 Å

Secondary structure (DSSP, 8-state):
--EEEEEEE-TT-BEEEEEEEEEEE-TTS-EEEEESS--PPTT-EEE-SPPP-B--STT-SSBSSEEE-SSSEEE---HHHHHHHHHHSPPPPPPPPPHHHHHHHHHHHHHHHHHHHHHHHHHHHHHHHHHHHHHHHHHHHHHHHHHHHHHHHHHHHHHHHHHHHHHHHHHGGGG--

Organism: NCBI:txid169435